Protein AF-A0A1D6MBG4-F1 (afdb_monomer_lite)

Secondary structure (DSSP, 8-state):
-HHHHHHHHHHHHHHHHTT-S-GGGHHHHHHHHHHHHHHHHHHHT---------

pLDDT: mean 79.07, std 12.76, range [48.0, 92.62]

InterPro domains:
  IPR002672 Large ribosomal subunit protein eL28 [PTHR10544] (1-53)

Organism: Zea mays (NCBI:txid4577)

Radius of gyration: 15.59 Å; chains: 1; bounding box: 50×16×30 Å

Sequence (54 aa):
MRKEFRKMAKAVKNQVSDNY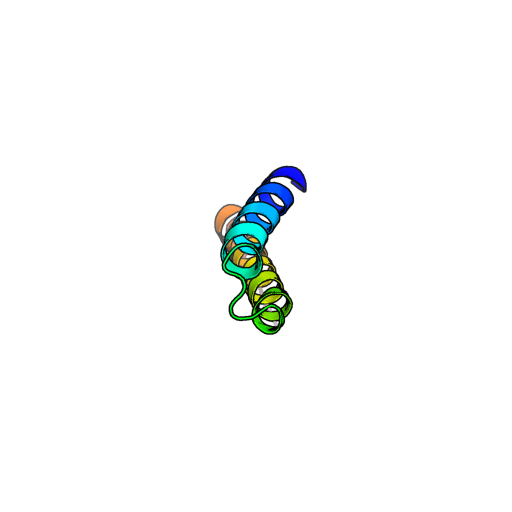YRPDLTKPALARLSSVYRSLQVAKSGVKKKNRQS

Foldseek 3Di:
DPPVLVVVLVVLCCVQPVVPDCPPVSVVSNVVSVVVVVVVVCVVVDPPPDPPDD

Structure (mmCIF, N/CA/C/O backbone):
data_AF-A0A1D6MBG4-F1
#
_entry.id   AF-A0A1D6MBG4-F1
#
loop_
_atom_site.group_PDB
_atom_site.id
_atom_site.type_symbol
_atom_site.label_atom_id
_atom_site.label_alt_id
_atom_site.label_comp_id
_atom_site.label_asym_id
_atom_site.label_entity_id
_atom_site.label_seq_id
_atom_site.pdbx_PDB_ins_code
_atom_site.Cartn_x
_atom_site.Cartn_y
_atom_site.Cartn_z
_atom_site.occupancy
_atom_site.B_iso_or_equiv
_atom_site.auth_seq_id
_atom_site.auth_comp_id
_atom_site.auth_asym_id
_atom_site.auth_atom_id
_atom_site.pdbx_PDB_model_num
ATOM 1 N N . MET A 1 1 ? -2.352 8.899 12.006 1.00 54.41 1 MET A N 1
ATOM 2 C CA . MET A 1 1 ? -2.881 7.994 10.958 1.00 54.41 1 MET A CA 1
ATOM 3 C C . MET A 1 1 ? -2.203 8.101 9.586 1.00 54.41 1 MET A C 1
ATOM 5 O O . MET A 1 1 ? -1.909 7.069 9.012 1.00 54.41 1 MET A O 1
ATOM 9 N N . ARG A 1 2 ? -1.904 9.283 9.016 1.00 65.31 2 ARG A N 1
ATOM 10 C CA . ARG A 1 2 ? -1.349 9.367 7.636 1.00 65.31 2 ARG A CA 1
ATOM 11 C C . ARG A 1 2 ? 0.158 9.064 7.483 1.00 65.31 2 ARG A C 1
ATOM 13 O O . ARG A 1 2 ? 0.622 8.865 6.362 1.00 65.31 2 ARG A O 1
ATOM 20 N N . LYS A 1 3 ? 0.933 9.046 8.578 1.00 80.38 3 LYS A N 1
ATOM 21 C CA . LYS A 1 3 ? 2.406 8.941 8.531 1.00 80.38 3 LYS A CA 1
ATOM 22 C C . LYS A 1 3 ? 2.908 7.516 8.237 1.00 80.38 3 LYS A C 1
ATOM 24 O O . LYS A 1 3 ? 3.813 7.381 7.419 1.00 80.38 3 LYS A O 1
ATOM 29 N N . GLU A 1 4 ? 2.311 6.470 8.816 1.00 83.19 4 GLU A N 1
ATOM 30 C CA . GLU A 1 4 ? 2.705 5.074 8.533 1.00 83.19 4 GLU A CA 1
ATOM 31 C C . GLU A 1 4 ? 2.440 4.664 7.090 1.00 83.19 4 GLU A C 1
ATOM 33 O O . GLU A 1 4 ? 3.339 4.144 6.435 1.00 83.19 4 GLU A O 1
ATOM 38 N N . PHE A 1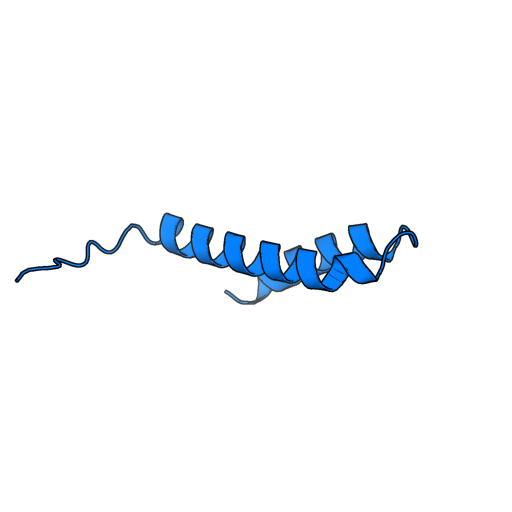 5 ? 1.251 4.964 6.562 1.00 87.38 5 PHE A N 1
ATOM 39 C CA . PHE A 1 5 ? 0.929 4.639 5.173 1.00 87.38 5 PHE A CA 1
ATOM 40 C C . PHE A 1 5 ? 1.928 5.273 4.201 1.00 87.38 5 PHE A C 1
ATOM 42 O O . PHE A 1 5 ? 2.410 4.625 3.277 1.00 87.38 5 PHE A O 1
ATOM 49 N N . ARG A 1 6 ? 2.303 6.532 4.449 1.00 88.94 6 ARG A N 1
ATOM 50 C CA . ARG A 1 6 ? 3.280 7.251 3.628 1.00 88.94 6 ARG A CA 1
ATOM 51 C C . ARG A 1 6 ? 4.684 6.636 3.709 1.00 88.94 6 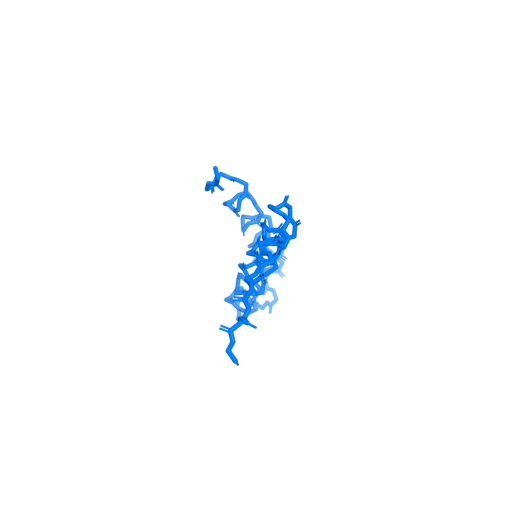ARG A C 1
ATOM 53 O O . ARG A 1 6 ? 5.375 6.625 2.694 1.00 88.94 6 ARG A O 1
ATOM 60 N N . LYS A 1 7 ? 5.093 6.092 4.864 1.00 91.06 7 LYS A N 1
ATOM 61 C CA . LYS A 1 7 ? 6.351 5.330 4.998 1.00 91.06 7 LYS A CA 1
ATOM 62 C C . LYS A 1 7 ? 6.291 4.008 4.225 1.00 91.06 7 LYS A C 1
ATOM 64 O O . LYS A 1 7 ? 7.208 3.725 3.461 1.00 91.06 7 LYS A O 1
ATOM 69 N N . MET A 1 8 ? 5.196 3.253 4.345 1.00 88.25 8 MET A N 1
ATOM 70 C CA . MET A 1 8 ? 5.013 1.995 3.607 1.00 88.25 8 MET A CA 1
ATOM 71 C C . MET A 1 8 ? 4.973 2.214 2.092 1.00 88.25 8 MET A C 1
ATOM 73 O O . MET A 1 8 ? 5.640 1.506 1.346 1.00 88.25 8 MET A O 1
ATOM 77 N N . ALA A 1 9 ? 4.252 3.236 1.627 1.00 89.88 9 ALA A N 1
ATOM 78 C CA . ALA A 1 9 ? 4.177 3.576 0.211 1.00 89.88 9 ALA A CA 1
ATOM 79 C C . ALA A 1 9 ? 5.545 3.968 -0.367 1.00 89.88 9 ALA A C 1
ATOM 81 O O . ALA A 1 9 ? 5.826 3.651 -1.519 1.00 89.88 9 ALA A O 1
ATOM 82 N N . LYS A 1 10 ? 6.401 4.636 0.421 1.00 90.44 10 LYS A N 1
ATOM 83 C CA . LYS A 1 10 ? 7.775 4.961 0.013 1.00 90.44 10 LYS A CA 1
ATOM 84 C C . LYS A 1 10 ? 8.634 3.702 -0.117 1.00 90.44 10 LYS A C 1
ATOM 86 O O . LYS A 1 10 ? 9.311 3.556 -1.122 1.00 90.44 10 LYS A O 1
ATOM 91 N N . ALA A 1 11 ? 8.558 2.781 0.844 1.00 89.06 11 ALA A N 1
ATOM 92 C CA . ALA A 1 11 ? 9.289 1.515 0.781 1.00 89.06 11 ALA A CA 1
ATOM 93 C C . ALA A 1 11 ? 8.873 0.668 -0.433 1.00 89.06 11 ALA A C 1
ATOM 95 O O . ALA A 1 11 ? 9.730 0.180 -1.163 1.00 89.06 11 ALA A O 1
ATOM 96 N N . VAL A 1 12 ? 7.562 0.566 -0.692 1.00 87.38 12 VAL A N 1
ATOM 97 C CA . VAL A 1 12 ? 7.037 -0.138 -1.870 1.00 87.38 12 VAL A CA 1
ATOM 98 C C . VAL A 1 12 ? 7.525 0.528 -3.148 1.00 87.38 12 VAL A C 1
ATOM 100 O O . VAL A 1 12 ? 8.057 -0.165 -4.004 1.00 87.38 12 VAL A O 1
ATOM 103 N N . LYS A 1 13 ? 7.402 1.859 -3.265 1.00 86.88 13 LYS A N 1
ATOM 104 C CA . LYS A 1 13 ? 7.905 2.596 -4.431 1.00 86.88 13 LYS A CA 1
ATOM 105 C C . LYS A 1 13 ? 9.379 2.312 -4.670 1.00 86.88 13 LYS A C 1
ATOM 107 O O . LYS A 1 13 ? 9.681 1.848 -5.751 1.00 86.88 13 LYS A O 1
ATOM 112 N N . ASN A 1 14 ? 10.241 2.489 -3.674 1.00 86.62 14 ASN A N 1
ATOM 113 C CA . ASN A 1 14 ? 11.671 2.232 -3.825 1.00 86.62 14 ASN A CA 1
ATOM 114 C C . ASN A 1 14 ? 11.940 0.795 -4.313 1.00 86.62 14 ASN A C 1
ATOM 116 O O . ASN A 1 14 ? 12.692 0.603 -5.255 1.00 86.62 14 ASN A O 1
ATOM 120 N N . GLN A 1 15 ? 11.247 -0.217 -3.779 1.00 82.81 15 GLN A N 1
ATOM 121 C CA . GLN A 1 15 ? 11.415 -1.604 -4.241 1.00 82.81 15 GLN A CA 1
ATOM 122 C C . GLN A 1 15 ? 10.976 -1.844 -5.694 1.00 82.81 15 GLN A C 1
ATOM 124 O O . GLN A 1 15 ? 11.637 -2.597 -6.409 1.00 82.81 15 GLN A O 1
ATOM 129 N N . VAL A 1 16 ? 9.861 -1.248 -6.134 1.00 79.50 16 VAL A N 1
ATOM 130 C CA . VAL A 1 16 ? 9.354 -1.448 -7.505 1.00 79.50 16 VAL A CA 1
ATOM 131 C C . VAL A 1 16 ? 9.917 -0.459 -8.531 1.00 79.50 16 VAL A C 1
ATOM 133 O O . VAL A 1 16 ? 9.891 -0.769 -9.719 1.00 79.50 16 VAL A O 1
ATOM 136 N N . SER A 1 17 ? 10.421 0.703 -8.104 1.00 73.25 17 SER A N 1
ATOM 137 C CA . SER A 1 17 ? 10.970 1.743 -8.982 1.00 73.25 17 SER A CA 1
ATOM 138 C C . SER A 1 17 ? 12.491 1.724 -9.070 1.00 73.25 17 SER A C 1
ATOM 140 O O . SER A 1 17 ? 13.003 1.875 -10.174 1.00 73.25 17 SER A O 1
ATOM 142 N N . ASP A 1 18 ? 13.221 1.523 -7.963 1.00 67.81 18 ASP A N 1
ATOM 143 C CA . ASP A 1 18 ? 14.694 1.604 -7.990 1.00 67.81 18 ASP A CA 1
ATOM 144 C C . ASP A 1 18 ? 15.319 0.442 -8.769 1.00 67.81 18 ASP A C 1
ATOM 146 O O . ASP A 1 18 ? 16.371 0.605 -9.376 1.00 67.81 18 ASP A O 1
ATOM 150 N N . ASN A 1 19 ? 14.641 -0.706 -8.845 1.00 65.50 19 ASN A N 1
ATOM 151 C CA . ASN A 1 19 ? 15.110 -1.847 -9.631 1.00 65.50 19 ASN A CA 1
ATOM 152 C C . ASN A 1 19 ? 14.853 -1.721 -11.144 1.00 65.50 19 ASN A C 1
ATOM 154 O O . ASN A 1 19 ? 15.099 -2.682 -11.858 1.00 65.50 19 ASN A O 1
ATOM 158 N N . TYR A 1 20 ? 14.358 -0.587 -11.657 1.00 59.72 20 TYR A N 1
ATOM 159 C CA . TYR A 1 20 ? 14.273 -0.271 -13.098 1.00 59.72 20 TYR A CA 1
ATOM 160 C C . TYR A 1 20 ? 13.487 -1.234 -14.015 1.00 59.72 20 TYR A C 1
ATOM 162 O O . TYR A 1 20 ? 13.345 -0.953 -15.202 1.00 59.72 20 TYR A O 1
ATOM 170 N N . TYR A 1 21 ? 12.926 -2.337 -13.512 1.00 63.09 21 TYR A N 1
ATOM 171 C CA . TYR A 1 21 ? 12.342 -3.359 -14.382 1.00 63.09 21 TYR A CA 1
ATOM 172 C C . TYR A 1 21 ? 10.899 -3.065 -14.812 1.00 63.09 21 TYR A C 1
ATOM 174 O O . TYR A 1 21 ? 10.546 -3.412 -15.935 1.00 63.09 21 TYR A O 1
ATOM 182 N N . ARG A 1 22 ? 10.031 -2.482 -13.958 1.00 72.62 22 ARG A N 1
ATOM 183 C CA . ARG A 1 22 ? 8.585 -2.337 -14.270 1.00 72.62 22 ARG A CA 1
ATOM 184 C C . ARG A 1 22 ? 7.886 -1.160 -13.561 1.00 72.62 22 ARG A C 1
ATOM 186 O O . ARG A 1 22 ? 7.132 -1.385 -12.607 1.00 72.62 22 ARG A O 1
ATOM 193 N N . PRO A 1 23 ? 8.028 0.082 -14.056 1.00 75.62 23 PRO A N 1
ATOM 194 C CA . PRO A 1 23 ? 7.296 1.236 -13.520 1.00 75.62 23 PRO A CA 1
ATOM 195 C C . PRO A 1 23 ? 5.765 1.074 -13.596 1.00 75.62 23 PRO A C 1
ATOM 197 O O . PRO A 1 23 ? 5.034 1.648 -12.783 1.00 75.62 23 PRO A O 1
ATOM 200 N N . ASP A 1 24 ? 5.256 0.228 -14.490 1.00 83.19 24 ASP A N 1
ATOM 201 C CA . ASP A 1 24 ? 3.831 -0.107 -14.579 1.00 83.19 24 ASP A CA 1
ATOM 202 C C . ASP A 1 24 ? 3.283 -0.794 -13.325 1.00 83.19 24 ASP A C 1
ATOM 204 O O . ASP A 1 24 ? 2.103 -0.648 -13.005 1.00 83.19 24 ASP A O 1
ATOM 208 N N . LEU A 1 25 ? 4.131 -1.500 -12.564 1.00 83.88 25 LEU A N 1
ATOM 209 C CA . LEU A 1 25 ? 3.721 -2.190 -11.338 1.00 83.88 25 LEU A CA 1
ATOM 210 C C . LEU A 1 25 ? 3.530 -1.243 -10.147 1.00 83.88 25 LEU A C 1
ATOM 212 O O . LEU A 1 25 ? 2.896 -1.612 -9.157 1.00 83.88 25 LEU A O 1
ATOM 216 N N . THR A 1 26 ? 4.005 -0.001 -10.242 1.00 85.88 26 THR A N 1
ATOM 217 C CA . THR A 1 26 ? 3.951 0.962 -9.134 1.00 85.88 26 THR A CA 1
ATOM 218 C C . THR A 1 26 ? 2.520 1.328 -8.749 1.00 85.88 26 THR A C 1
ATOM 220 O O . THR A 1 26 ? 2.164 1.337 -7.570 1.00 85.88 26 THR A O 1
ATOM 223 N N . LYS A 1 27 ? 1.665 1.597 -9.741 1.00 86.50 27 LYS A N 1
ATOM 224 C CA . LYS A 1 27 ? 0.249 1.932 -9.525 1.00 86.50 27 LYS A CA 1
ATOM 225 C C . LYS A 1 27 ? -0.543 0.767 -8.900 1.00 86.50 27 LYS A C 1
ATOM 227 O O . LYS A 1 27 ? -1.162 0.990 -7.855 1.00 86.50 27 LYS A O 1
ATOM 232 N N . PRO A 1 28 ? -0.512 -0.467 -9.447 1.00 90.88 28 PRO A N 1
ATOM 233 C CA . PRO A 1 28 ? -1.227 -1.593 -8.851 1.00 90.88 28 PRO A CA 1
ATOM 234 C C . PRO A 1 28 ? -0.668 -1.995 -7.479 1.00 90.88 28 PRO A C 1
ATOM 236 O O . PRO A 1 28 ? -1.446 -2.371 -6.602 1.00 90.88 28 PRO A O 1
ATOM 239 N N . ALA A 1 29 ? 0.641 -1.859 -7.238 1.00 89.56 29 ALA A N 1
ATOM 240 C CA . ALA A 1 29 ? 1.231 -2.123 -5.924 1.00 89.56 29 ALA A CA 1
ATOM 241 C C . ALA A 1 29 ? 0.695 -1.165 -4.846 1.00 89.56 29 ALA A C 1
ATOM 243 O O . ALA A 1 29 ? 0.288 -1.602 -3.768 1.00 89.56 29 ALA A O 1
ATOM 244 N N . LEU A 1 30 ? 0.614 0.135 -5.147 1.00 89.94 30 LEU A N 1
ATOM 245 C CA . LEU A 1 30 ? 0.059 1.128 -4.222 1.00 89.94 30 LEU A CA 1
ATOM 246 C C . LEU A 1 30 ? -1.443 0.925 -3.977 1.00 89.94 30 LEU A C 1
ATOM 248 O O . LEU A 1 30 ? -1.907 1.100 -2.848 1.00 89.94 30 LEU A O 1
ATOM 252 N N . ALA A 1 31 ? -2.196 0.516 -5.002 1.00 91.69 31 ALA A N 1
ATOM 253 C CA . ALA A 1 31 ? -3.614 0.192 -4.864 1.00 91.69 31 ALA A CA 1
ATOM 254 C C . ALA A 1 31 ? -3.833 -1.005 -3.922 1.00 91.69 31 ALA A C 1
ATOM 256 O O . ALA A 1 31 ? -4.650 -0.932 -2.999 1.00 91.69 31 ALA A O 1
ATOM 257 N N . ARG A 1 32 ? -3.047 -2.079 -4.091 1.00 92.62 32 ARG A N 1
ATOM 258 C CA . ARG A 1 32 ? -3.072 -3.243 -3.192 1.00 92.62 32 ARG A CA 1
ATOM 259 C C . ARG A 1 32 ? -2.685 -2.865 -1.763 1.00 92.62 32 ARG A C 1
ATOM 261 O O . ARG A 1 32 ? -3.386 -3.248 -0.830 1.00 92.62 32 ARG A O 1
ATOM 268 N N . LEU A 1 33 ? -1.642 -2.050 -1.590 1.00 92.25 33 LEU A N 1
ATOM 269 C CA . LEU A 1 33 ? -1.217 -1.563 -0.275 1.00 92.25 33 LEU A CA 1
ATOM 270 C C . LEU A 1 33 ? -2.328 -0.772 0.435 1.00 92.25 33 LEU A C 1
ATOM 272 O O . LEU A 1 33 ? -2.553 -0.972 1.626 1.00 92.25 33 LEU A O 1
ATOM 276 N N . SER A 1 34 ? -3.047 0.096 -0.283 1.00 91.25 34 SER A N 1
ATOM 277 C CA . SER A 1 34 ? -4.182 0.856 0.265 1.00 91.25 34 SER A CA 1
ATOM 278 C C . SER A 1 34 ? -5.314 -0.059 0.756 1.00 91.25 34 SER A C 1
ATOM 280 O O . SER A 1 34 ? -5.817 0.118 1.868 1.00 91.25 34 SER A O 1
ATOM 282 N N . SER A 1 35 ? -5.666 -1.082 -0.032 1.00 92.12 35 SER A N 1
ATOM 283 C CA . SER A 1 35 ? -6.680 -2.084 0.334 1.00 92.12 35 SER A CA 1
ATOM 284 C C . SER A 1 35 ? -6.306 -2.852 1.607 1.00 92.12 35 SER A C 1
ATOM 286 O O . SER A 1 35 ? -7.095 -2.926 2.555 1.00 92.12 35 SER A O 1
ATOM 288 N N . VAL A 1 36 ? -5.070 -3.358 1.673 1.00 91.56 36 VAL A N 1
ATOM 289 C CA . VAL A 1 36 ? -4.557 -4.082 2.846 1.00 91.56 36 VAL A CA 1
ATOM 290 C C . VAL A 1 36 ? -4.516 -3.168 4.067 1.00 91.56 36 VAL A C 1
ATOM 292 O O . VAL A 1 36 ? -4.986 -3.549 5.135 1.00 91.56 36 VAL A O 1
ATOM 295 N N . TYR A 1 37 ? -4.030 -1.934 3.919 1.00 90.69 37 TYR A N 1
ATOM 296 C CA . TYR A 1 37 ? -3.950 -0.977 5.022 1.00 90.69 37 TYR A CA 1
ATOM 297 C C . TYR A 1 37 ? -5.329 -0.645 5.605 1.00 90.69 37 TYR A C 1
ATOM 299 O O . TYR A 1 37 ? -5.491 -0.588 6.824 1.00 90.69 37 TYR A O 1
ATOM 307 N N . ARG A 1 38 ? -6.346 -0.482 4.750 1.00 88.38 38 ARG A N 1
ATOM 308 C CA . ARG A 1 38 ? -7.732 -0.265 5.185 1.00 88.38 38 ARG A CA 1
ATOM 309 C C . ARG A 1 38 ? -8.304 -1.498 5.886 1.00 88.38 38 ARG A C 1
ATOM 311 O O . ARG A 1 38 ? -8.946 -1.357 6.922 1.00 88.38 38 ARG A O 1
ATOM 318 N N . SER A 1 39 ? -8.021 -2.688 5.362 1.00 87.88 39 SER A N 1
ATOM 319 C CA . SER A 1 39 ? -8.450 -3.959 5.958 1.00 87.88 39 SER A CA 1
ATOM 320 C C . SER A 1 39 ? -7.830 -4.170 7.343 1.00 87.88 39 SER A C 1
ATOM 322 O O . SER A 1 39 ? -8.529 -4.520 8.290 1.00 87.88 39 SER A O 1
ATOM 324 N N . LEU A 1 40 ? -6.541 -3.857 7.500 1.00 88.12 40 LEU A N 1
ATOM 325 C CA . LEU A 1 40 ? -5.838 -3.911 8.783 1.00 88.12 40 LEU A CA 1
ATOM 326 C C . LEU A 1 40 ? -6.391 -2.907 9.796 1.00 88.12 40 LEU A C 1
ATOM 328 O O . LEU A 1 40 ? -6.455 -3.224 10.979 1.00 88.12 40 LEU A O 1
ATOM 332 N N . GLN A 1 41 ? -6.802 -1.711 9.366 1.00 86.44 41 GLN A N 1
ATOM 333 C CA . GLN A 1 41 ? -7.455 -0.762 10.270 1.00 86.44 41 GLN A CA 1
ATOM 334 C C . GLN A 1 41 ? -8.786 -1.298 10.791 1.00 86.44 41 GLN A C 1
ATOM 336 O O . GLN A 1 41 ? -9.020 -1.215 11.990 1.00 86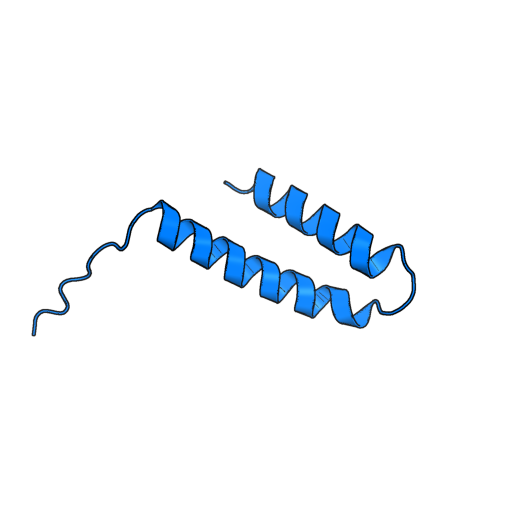.44 41 GLN A O 1
ATOM 341 N N . VAL A 1 42 ? -9.612 -1.884 9.917 1.00 85.56 42 VAL A N 1
ATOM 342 C CA . VAL A 1 42 ? -10.896 -2.491 10.305 1.00 85.56 42 VAL A CA 1
ATOM 343 C C . VAL A 1 42 ? -10.680 -3.662 11.264 1.00 85.56 42 VAL A C 1
ATOM 345 O O . VAL A 1 42 ? -11.375 -3.767 12.271 1.00 85.56 42 VAL A O 1
ATOM 348 N N . ALA A 1 43 ? -9.685 -4.509 10.991 1.00 84.81 43 ALA A N 1
ATOM 349 C CA . ALA A 1 43 ? -9.321 -5.611 11.875 1.00 84.81 43 ALA A CA 1
ATOM 350 C C . ALA A 1 43 ? -8.841 -5.112 13.250 1.00 84.81 43 ALA A C 1
ATOM 352 O O . ALA A 1 43 ? -9.272 -5.632 14.276 1.00 84.81 43 ALA A O 1
ATOM 353 N N . LYS A 1 44 ? -8.000 -4.068 13.286 1.00 82.31 44 LYS A N 1
ATOM 354 C CA . LYS A 1 44 ? -7.490 -3.470 14.533 1.00 82.31 44 LYS A CA 1
ATOM 355 C C . LYS A 1 44 ? -8.564 -2.744 15.339 1.00 82.31 44 LYS A C 1
ATOM 357 O O . LYS A 1 44 ? -8.519 -2.781 16.561 1.00 82.31 44 LYS A O 1
ATOM 362 N N . SER A 1 45 ? -9.516 -2.083 14.681 1.00 76.06 45 SER A N 1
ATOM 363 C CA . SER A 1 45 ? -10.625 -1.398 15.358 1.00 76.06 45 SER A CA 1
ATOM 364 C C . SER A 1 45 ? -11.694 -2.354 15.894 1.00 76.06 45 SER A C 1
ATOM 366 O O . SER A 1 45 ? -12.667 -1.899 16.491 1.00 76.06 45 SER A O 1
ATOM 368 N N . GLY A 1 46 ? -11.540 -3.660 15.657 1.00 68.25 46 GLY A N 1
ATOM 369 C CA . GLY A 1 46 ? -12.575 -4.653 15.8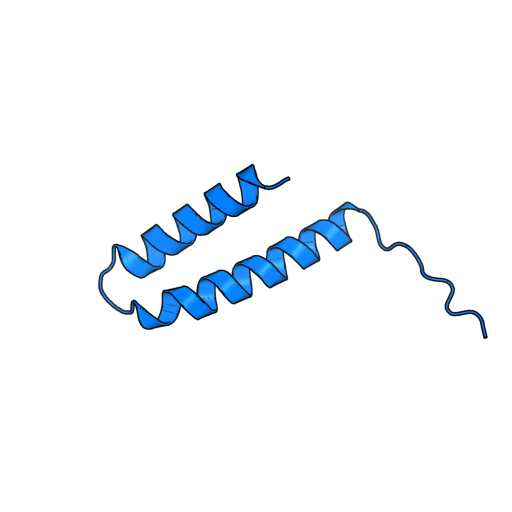88 1.00 68.25 46 GLY A CA 1
ATOM 370 C C . GLY A 1 46 ? -13.683 -4.572 14.838 1.00 68.25 46 GLY A C 1
ATOM 371 O O . GLY A 1 46 ? -13.973 -3.519 14.259 1.00 68.25 46 GLY A O 1
ATOM 372 N N . VAL A 1 47 ? -14.338 -5.706 14.586 1.00 63.00 47 VAL A N 1
ATOM 373 C CA . VAL A 1 47 ? -15.561 -5.732 13.783 1.00 63.00 47 VAL A CA 1
ATOM 374 C C . VAL A 1 47 ? -16.609 -4.957 14.573 1.00 63.00 47 VAL A C 1
ATOM 376 O O . VAL A 1 47 ? -17.140 -5.462 15.561 1.00 63.00 47 VAL A O 1
ATOM 379 N N . LYS A 1 48 ? -16.931 -3.728 14.162 1.00 61.19 48 LYS A N 1
ATOM 380 C CA . LYS A 1 48 ? -18.161 -3.085 14.627 1.00 61.19 48 LYS A CA 1
ATOM 381 C C . LYS A 1 48 ? -19.295 -3.964 14.098 1.00 61.19 48 LYS A C 1
ATOM 383 O O . LYS A 1 48 ? -19.639 -3.857 12.921 1.00 61.19 48 LYS A O 1
ATOM 388 N N . LYS A 1 49 ? -19.795 -4.903 14.917 1.00 60.81 49 LYS A N 1
ATOM 389 C CA . LYS 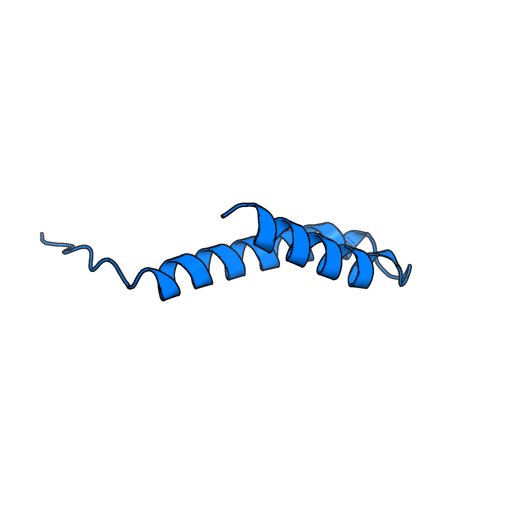A 1 49 ? -20.965 -5.732 14.600 1.00 60.81 49 LYS A CA 1
ATOM 390 C C . LYS A 1 49 ? -22.086 -4.766 14.237 1.00 60.81 49 LYS A C 1
ATOM 392 O O . LYS A 1 49 ? -22.690 -4.139 15.100 1.00 60.81 49 LYS A O 1
ATOM 397 N N . LYS A 1 50 ? -22.323 -4.581 12.941 1.00 56.72 50 LYS A N 1
ATOM 398 C CA . LYS A 1 50 ? -23.535 -3.936 12.466 1.00 56.72 50 LYS A CA 1
ATOM 399 C C . LYS A 1 50 ? -24.616 -4.986 12.674 1.00 56.72 50 LYS A C 1
ATOM 401 O O . LYS A 1 50 ? -24.645 -5.952 11.915 1.00 56.72 50 LYS A O 1
ATOM 406 N N . ASN A 1 51 ? -25.450 -4.828 13.705 1.00 54.12 51 ASN A N 1
ATOM 407 C CA . ASN A 1 51 ? -26.753 -5.488 13.746 1.00 54.12 51 ASN A CA 1
ATOM 408 C C . ASN A 1 51 ? -27.452 -5.130 12.428 1.00 54.12 51 ASN A C 1
ATOM 410 O O . ASN A 1 51 ? -27.973 -4.028 12.267 1.00 54.12 51 ASN A O 1
ATOM 414 N N . ARG A 1 52 ? -27.394 -6.024 11.439 1.00 56.19 52 ARG A N 1
ATOM 415 C CA . ARG A 1 52 ? -28.381 -6.052 10.367 1.00 56.19 52 ARG A CA 1
ATOM 416 C C . ARG A 1 52 ? -29.583 -6.741 10.983 1.00 56.19 52 ARG A C 1
ATOM 418 O O . ARG A 1 52 ? -29.683 -7.958 10.956 1.00 56.19 52 ARG A O 1
ATOM 425 N N . GLN A 1 53 ? -30.390 -5.936 11.656 1.00 60.59 53 GLN A N 1
ATOM 426 C CA . GLN A 1 53 ? -31.697 -6.322 12.142 1.00 60.59 53 GLN A CA 1
ATOM 427 C C . GLN A 1 53 ? -32.705 -5.675 11.204 1.00 60.59 53 GLN A C 1
ATOM 429 O O . GLN A 1 53 ? -32.894 -4.458 11.230 1.00 60.59 53 GLN A O 1
ATOM 434 N N . SER A 1 54 ? -33.236 -6.494 10.307 1.00 48.00 54 SER A N 1
ATOM 435 C CA . SER A 1 54 ? -34.624 -6.557 9.843 1.00 48.00 54 SER A CA 1
ATOM 436 C C . SER A 1 54 ? -34.725 -7.811 8.990 1.00 48.00 54 SER A C 1
ATOM 438 O O . SER A 1 54 ? -33.868 -7.947 8.086 1.00 48.00 54 SER A O 1
#